Protein AF-A0AAV5FJI6-F1 (afdb_monomer_lite)

Secondary structure (DSSP, 8-state):
-PPPPPGGGSHHHHHHHHHHHHHHHHHHHHHHHHHTS-TTT-HHHHHHHHHHHSS-HHHHHHHHHHHIIIIIHHHHHH-S--HHHHHHHHHHHHHHHHHHHHHHHHHHHHHHT-S-----

Structure (mmCIF, N/CA/C/O backbone):
data_AF-A0AAV5FJI6-F1
#
_entry.id   AF-A0AAV5FJI6-F1
#
loop_
_atom_site.group_PDB
_atom_site.id
_atom_site.type_symbol
_atom_site.label_atom_id
_atom_site.label_alt_id
_atom_site.label_comp_id
_atom_site.label_asym_id
_atom_site.label_entity_id
_atom_site.label_seq_id
_atom_site.pdbx_PDB_ins_code
_atom_site.Cartn_x
_atom_site.Cartn_y
_atom_site.Cartn_z
_atom_site.occupancy
_atom_site.B_iso_or_equiv
_atom_site.auth_seq_id
_atom_site.auth_comp_id
_atom_site.auth_asym_id
_atom_site.auth_atom_id
_atom_site.pdbx_PDB_model_num
ATOM 1 N N . MET A 1 1 ? 12.126 -7.012 -34.414 1.00 39.53 1 MET A N 1
ATOM 2 C CA . MET A 1 1 ? 11.124 -6.657 -33.385 1.00 39.53 1 MET A CA 1
ATOM 3 C C . MET A 1 1 ? 11.182 -7.715 -32.297 1.00 39.53 1 MET A C 1
ATOM 5 O O . MET A 1 1 ? 10.991 -8.883 -32.611 1.00 39.53 1 MET A O 1
ATOM 9 N N . GLY A 1 2 ? 11.562 -7.342 -31.072 1.00 57.75 2 GLY A N 1
ATOM 10 C CA . GLY A 1 2 ? 11.659 -8.273 -29.943 1.00 57.75 2 GLY A CA 1
ATOM 11 C C . GLY A 1 2 ? 10.273 -8.693 -29.458 1.00 57.75 2 GLY A C 1
ATOM 12 O O . GLY A 1 2 ? 9.351 -7.879 -29.444 1.00 57.75 2 GLY A O 1
ATOM 13 N N . LYS A 1 3 ? 10.119 -9.971 -29.099 1.00 46.09 3 LYS A N 1
ATOM 14 C CA . LYS A 1 3 ? 8.890 -10.519 -28.515 1.00 46.09 3 LYS A CA 1
ATOM 15 C C . LYS A 1 3 ? 8.510 -9.684 -27.279 1.00 46.09 3 LYS A C 1
ATOM 17 O O . LYS A 1 3 ? 9.387 -9.471 -26.441 1.00 46.09 3 LYS A O 1
ATOM 22 N N . PRO A 1 4 ? 7.257 -9.209 -27.146 1.00 57.47 4 PRO A N 1
ATOM 23 C CA . PRO A 1 4 ? 6.846 -8.485 -25.952 1.00 57.47 4 PRO A CA 1
ATOM 24 C C . PRO A 1 4 ? 7.043 -9.378 -24.716 1.00 57.47 4 PRO A C 1
ATOM 26 O O . PRO A 1 4 ? 6.841 -10.597 -24.812 1.00 57.47 4 PRO A O 1
ATOM 29 N N . PRO A 1 5 ? 7.470 -8.810 -23.575 1.00 58.38 5 PRO A N 1
ATOM 30 C CA . PRO A 1 5 ? 7.669 -9.574 -22.353 1.00 58.38 5 PRO A CA 1
ATOM 31 C C . PRO A 1 5 ? 6.381 -10.325 -21.993 1.00 58.38 5 PRO A C 1
ATOM 33 O O . PRO A 1 5 ? 5.281 -9.779 -22.071 1.00 58.38 5 PRO A O 1
ATOM 36 N N . SER A 1 6 ? 6.521 -11.612 -21.666 1.00 60.97 6 SER A N 1
ATOM 37 C CA . SER A 1 6 ? 5.387 -12.487 -21.340 1.00 60.97 6 SER A CA 1
ATOM 38 C C . SER A 1 6 ? 4.584 -11.959 -20.142 1.00 60.97 6 SER A C 1
ATOM 40 O O . SER A 1 6 ? 5.125 -11.242 -19.305 1.00 60.97 6 SER A O 1
ATOM 42 N N . HIS A 1 7 ? 3.309 -12.339 -20.026 1.00 59.25 7 HIS A N 1
ATOM 43 C CA . HIS A 1 7 ? 2.423 -11.917 -18.930 1.00 59.25 7 HIS A CA 1
ATOM 44 C C . HIS A 1 7 ? 3.002 -12.220 -17.526 1.00 59.25 7 HIS A C 1
ATOM 46 O O . HIS A 1 7 ? 2.759 -11.476 -16.579 1.00 59.25 7 HIS A O 1
ATOM 52 N N . GLU A 1 8 ? 3.833 -13.259 -17.396 1.00 59.91 8 GLU A N 1
ATOM 53 C CA . GLU A 1 8 ? 4.566 -13.590 -16.162 1.00 59.91 8 GLU A CA 1
ATOM 54 C C . GLU A 1 8 ? 5.696 -12.598 -15.837 1.00 59.91 8 GLU A C 1
ATOM 56 O O . GLU A 1 8 ? 6.006 -12.365 -14.670 1.00 59.91 8 GLU A O 1
ATOM 61 N N . ALA A 1 9 ? 6.293 -11.961 -16.848 1.00 66.12 9 ALA A N 1
ATOM 62 C CA . ALA A 1 9 ? 7.398 -11.019 -16.669 1.00 66.12 9 ALA A CA 1
ATOM 63 C C . ALA A 1 9 ? 6.955 -9.671 -16.076 1.00 66.12 9 ALA A C 1
ATOM 65 O O . ALA A 1 9 ? 7.794 -8.945 -15.557 1.00 66.12 9 ALA A O 1
ATOM 66 N N . VAL A 1 10 ? 5.658 -9.347 -16.122 1.00 76.88 10 VAL A N 1
ATOM 67 C CA . VAL A 1 10 ? 5.080 -8.096 -15.589 1.00 76.88 10 VAL A CA 1
ATOM 68 C C . VAL A 1 10 ? 4.053 -8.327 -14.475 1.00 76.88 10 VAL A C 1
ATOM 70 O O . VAL A 1 10 ? 3.466 -7.370 -13.976 1.00 76.88 10 VAL A O 1
ATOM 73 N N . GLY A 1 11 ? 3.843 -9.576 -14.041 1.00 87.50 11 GLY A N 1
ATOM 74 C CA . GLY A 1 11 ? 2.881 -9.907 -12.980 1.00 87.50 11 GLY A CA 1
ATOM 75 C C . GLY A 1 11 ? 3.146 -9.159 -11.668 1.00 87.50 11 GLY A C 1
ATOM 76 O O . GLY A 1 11 ? 2.210 -8.680 -11.033 1.00 87.50 11 GLY A O 1
ATOM 77 N N . PHE A 1 12 ? 4.422 -8.942 -11.338 1.00 89.31 12 PHE A N 1
ATOM 78 C CA . PHE A 1 12 ? 4.846 -8.214 -10.139 1.00 89.31 12 PHE A CA 1
ATOM 79 C C . PHE A 1 12 ? 4.336 -6.759 -10.095 1.00 89.31 12 PHE A C 1
ATOM 81 O O . PHE A 1 12 ? 3.994 -6.264 -9.025 1.00 89.31 12 PHE A O 1
ATOM 88 N N . LEU A 1 13 ? 4.219 -6.084 -11.248 1.00 91.88 13 LEU A N 1
ATOM 89 C CA . LEU A 1 13 ? 3.644 -4.735 -11.334 1.00 91.88 13 LEU A CA 1
ATOM 90 C C . LEU A 1 13 ? 2.158 -4.753 -10.986 1.00 91.88 13 LEU A C 1
ATOM 92 O O . LEU A 1 13 ? 1.685 -3.917 -10.220 1.00 91.88 13 LEU A O 1
ATOM 96 N N . LYS A 1 14 ? 1.416 -5.718 -11.541 1.00 92.81 14 LYS A N 1
ATOM 97 C CA . LYS A 1 14 ? -0.012 -5.871 -11.250 1.00 92.81 14 LYS A CA 1
ATOM 98 C C . LYS A 1 14 ? -0.233 -6.110 -9.757 1.00 92.81 14 LYS A C 1
ATOM 100 O O . LYS A 1 14 ? -1.093 -5.459 -9.173 1.00 92.81 14 LYS A O 1
ATOM 105 N N . GLU A 1 15 ? 0.552 -6.996 -9.150 1.00 94.06 15 GLU A N 1
ATOM 106 C CA . GLU A 1 15 ? 0.478 -7.271 -7.713 1.00 94.06 15 GLU A CA 1
ATOM 107 C C . GLU A 1 15 ? 0.783 -6.031 -6.867 1.00 94.06 15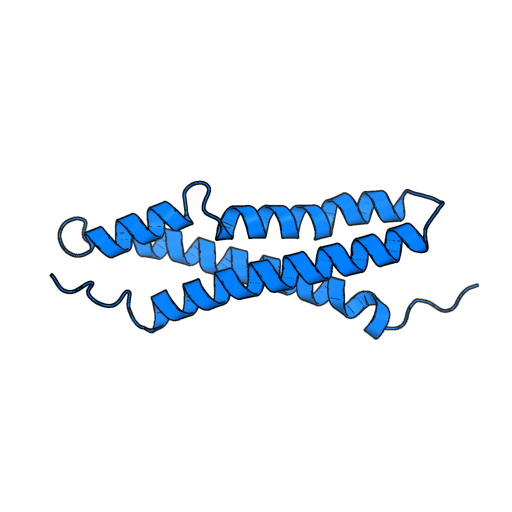 GLU A C 1
ATOM 109 O O . GLU A 1 15 ? 0.051 -5.755 -5.918 1.00 94.06 15 GLU A O 1
ATOM 114 N N . ALA A 1 16 ? 1.804 -5.253 -7.235 1.00 95.69 16 ALA A N 1
ATOM 115 C CA . ALA A 1 16 ? 2.143 -4.010 -6.549 1.00 95.69 16 ALA A CA 1
ATOM 116 C C . ALA A 1 16 ? 0.982 -3.003 -6.585 1.00 95.69 16 ALA A C 1
ATOM 118 O O . ALA A 1 16 ? 0.559 -2.511 -5.540 1.00 95.69 16 ALA A O 1
ATOM 119 N N . TYR A 1 17 ? 0.403 -2.738 -7.762 1.00 96.06 17 TYR A N 1
ATOM 120 C CA . TYR A 1 17 ? -0.733 -1.816 -7.876 1.00 96.06 17 TYR A CA 1
ATOM 121 C C . TYR A 1 17 ? -1.989 -2.334 -7.165 1.00 96.06 17 TYR A C 1
ATOM 123 O O . TYR A 1 17 ? -2.702 -1.548 -6.541 1.00 96.06 17 TYR A O 1
ATOM 131 N N . GLN A 1 18 ? -2.260 -3.643 -7.209 1.00 96.19 18 GLN A N 1
ATOM 132 C CA . GLN A 1 18 ? -3.345 -4.240 -6.425 1.00 96.19 18 GLN A CA 1
ATOM 133 C C . GLN A 1 18 ? -3.127 -4.016 -4.925 1.00 96.19 18 GLN A C 1
ATOM 135 O O . GLN A 1 1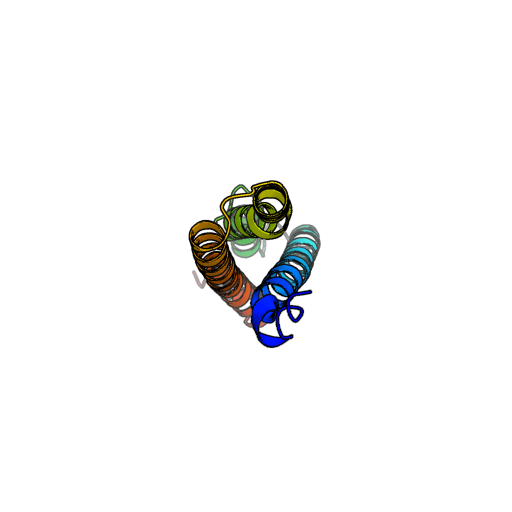8 ? -4.046 -3.578 -4.236 1.00 96.19 18 GLN A O 1
ATOM 140 N N . GLN A 1 19 ? -1.904 -4.233 -4.435 1.00 96.69 19 GLN A N 1
ATOM 141 C CA . GLN A 1 19 ? -1.560 -3.994 -3.037 1.00 96.69 19 GLN A CA 1
ATOM 142 C C . GLN A 1 19 ? -1.731 -2.519 -2.650 1.00 96.69 19 GLN A C 1
ATOM 144 O O . GLN A 1 19 ? -2.286 -2.245 -1.589 1.00 96.69 19 GLN A O 1
ATOM 149 N N . VAL A 1 20 ? -1.331 -1.573 -3.510 1.00 96.06 20 VAL A N 1
ATOM 150 C CA . VAL A 1 20 ? -1.549 -0.131 -3.287 1.00 96.06 20 VAL A CA 1
ATOM 151 C C . VAL A 1 20 ? -3.041 0.190 -3.157 1.00 96.06 20 VAL A C 1
ATOM 153 O O . VAL A 1 20 ? -3.441 0.902 -2.236 1.00 96.06 20 VAL A O 1
ATOM 156 N N . VAL A 1 21 ? -3.881 -0.340 -4.052 1.00 95.81 21 VAL A N 1
ATOM 157 C CA . VAL A 1 21 ? -5.333 -0.088 -4.036 1.00 95.81 21 VAL A CA 1
ATOM 158 C C . VAL A 1 21 ? -5.986 -0.637 -2.769 1.00 95.81 21 VAL A C 1
ATOM 160 O O . VAL A 1 21 ? -6.762 0.081 -2.129 1.00 95.81 21 VAL A O 1
ATOM 163 N N . GLU A 1 22 ? -5.675 -1.876 -2.387 1.00 94.56 22 GLU A N 1
ATOM 164 C CA . GLU A 1 22 ? -6.253 -2.483 -1.185 1.00 94.56 22 GLU A CA 1
ATOM 165 C C . GLU A 1 22 ? -5.753 -1.792 0.089 1.00 94.56 22 GLU A C 1
ATOM 167 O O . GLU A 1 22 ? -6.561 -1.433 0.945 1.00 94.56 22 GLU A O 1
ATOM 172 N N . ALA A 1 23 ? -4.461 -1.471 0.178 1.00 92.94 23 ALA A N 1
ATOM 173 C CA . ALA A 1 23 ? -3.900 -0.712 1.295 1.00 92.94 23 ALA A CA 1
ATOM 174 C C . ALA A 1 23 ? -4.567 0.671 1.459 1.00 92.94 23 ALA A C 1
ATOM 176 O O . ALA A 1 23 ? -5.023 1.030 2.546 1.00 92.94 23 ALA A O 1
ATOM 177 N N . ARG A 1 24 ? -4.748 1.422 0.361 1.00 93.00 24 ARG A N 1
ATOM 178 C CA . ARG A 1 24 ? -5.495 2.698 0.357 1.00 93.00 24 ARG A CA 1
ATOM 179 C C . ARG A 1 24 ? -6.952 2.523 0.791 1.00 93.00 24 ARG A C 1
ATOM 181 O O . ARG A 1 24 ? -7.531 3.419 1.406 1.00 93.00 24 ARG A O 1
ATOM 188 N N . ARG A 1 25 ? -7.604 1.415 0.424 1.00 92.44 25 ARG A N 1
ATOM 189 C CA . ARG A 1 25 ? -8.975 1.113 0.866 1.00 92.44 25 ARG A CA 1
ATOM 190 C C . ARG A 1 25 ? -9.014 0.880 2.371 1.00 92.44 25 ARG A C 1
ATOM 192 O O . ARG A 1 25 ? -9.876 1.460 3.021 1.00 92.44 25 ARG A O 1
ATOM 199 N N . VAL A 1 26 ? -8.085 0.097 2.905 1.00 89.19 26 VAL A N 1
ATOM 200 C CA . VAL A 1 26 ? -8.004 -0.176 4.339 1.00 89.19 26 VAL A CA 1
ATOM 201 C C . VAL A 1 26 ? -7.761 1.114 5.128 1.00 89.19 26 VAL A C 1
ATOM 203 O O . VAL A 1 26 ? -8.551 1.405 6.021 1.00 89.19 26 VAL A O 1
ATOM 206 N N . LEU A 1 27 ? -6.785 1.949 4.741 1.00 86.50 27 LEU A N 1
ATOM 207 C CA . LEU A 1 27 ? -6.549 3.245 5.402 1.00 86.50 27 LEU A CA 1
ATOM 208 C C . LEU A 1 27 ? -7.793 4.144 5.394 1.00 86.50 27 LEU A C 1
ATOM 210 O O . LEU A 1 27 ? -8.143 4.731 6.409 1.00 86.50 27 LEU A O 1
ATOM 214 N N . ARG A 1 28 ? -8.534 4.224 4.281 1.00 87.19 28 ARG A N 1
ATOM 215 C CA . ARG A 1 28 ? -9.787 5.005 4.250 1.00 87.19 28 ARG A CA 1
ATOM 216 C C . ARG A 1 28 ? -10.804 4.526 5.286 1.00 87.19 28 ARG A C 1
ATOM 218 O O . ARG A 1 28 ? -11.481 5.351 5.896 1.00 87.19 28 ARG A O 1
ATOM 225 N N . TRP A 1 29 ? -10.909 3.215 5.487 1.00 84.69 29 TRP A N 1
ATOM 226 C CA . TRP A 1 29 ? -11.801 2.657 6.498 1.00 84.69 29 TRP A CA 1
ATOM 227 C C . TRP A 1 29 ? -11.282 2.856 7.920 1.00 84.69 29 TRP A C 1
ATOM 229 O O . TRP A 1 29 ? -12.112 3.031 8.807 1.00 84.69 29 TRP A O 1
ATOM 239 N N . THR A 1 30 ? -9.965 2.919 8.153 1.00 80.44 30 THR A N 1
ATOM 240 C CA . THR A 1 30 ? -9.438 3.245 9.489 1.00 80.44 30 THR A CA 1
ATOM 241 C C . THR A 1 30 ? -9.814 4.668 9.901 1.00 80.44 30 THR A C 1
ATOM 243 O O . THR A 1 30 ? -10.267 4.864 11.025 1.00 80.44 30 THR A O 1
ATOM 246 N N . TYR A 1 31 ? -9.743 5.650 8.994 1.00 78.38 31 TYR A N 1
ATOM 247 C CA . TYR A 1 31 ? -10.224 7.013 9.272 1.00 78.38 31 TYR A CA 1
ATOM 248 C C . TYR A 1 31 ? -11.713 7.045 9.625 1.00 78.38 31 TYR A C 1
ATOM 250 O O . TYR A 1 31 ? -12.104 7.665 10.615 1.00 78.38 31 TYR A O 1
ATOM 258 N N . ALA A 1 32 ? -12.544 6.354 8.839 1.00 83.94 32 ALA A N 1
ATOM 259 C CA . ALA A 1 32 ? -13.973 6.260 9.120 1.00 83.94 32 ALA A CA 1
ATOM 260 C C . ALA A 1 32 ? -14.243 5.566 10.463 1.00 83.94 32 ALA A C 1
ATOM 262 O O . ALA A 1 32 ? -15.098 6.014 11.217 1.00 83.94 32 ALA A O 1
ATOM 263 N N . TYR A 1 33 ? -13.499 4.506 10.780 1.00 79.56 33 TYR A N 1
ATOM 264 C CA . TYR A 1 33 ? -13.626 3.774 12.035 1.00 79.56 33 TYR A CA 1
ATOM 265 C C . TYR A 1 33 ? -13.303 4.657 13.245 1.00 79.56 33 TYR A C 1
ATOM 267 O O . TYR A 1 33 ? -14.123 4.752 14.153 1.00 79.56 33 TYR A O 1
ATOM 275 N N . VAL A 1 34 ? -12.170 5.372 13.224 1.00 78.69 34 VAL A N 1
ATOM 276 C CA . VAL A 1 34 ? -11.763 6.281 14.314 1.00 78.69 34 VAL A CA 1
ATOM 277 C C . VAL A 1 34 ? -12.793 7.361 14.586 1.00 78.69 34 VAL A C 1
ATOM 279 O O . VAL A 1 34 ? -13.043 7.683 15.745 1.00 78.69 34 VAL A O 1
ATOM 282 N N . TYR A 1 35 ? -13.403 7.911 13.534 1.00 81.31 35 TYR A N 1
ATOM 283 C CA . TYR A 1 35 ? -14.399 8.970 13.669 1.00 81.31 35 TYR A CA 1
ATOM 284 C C . TYR A 1 35 ? -15.584 8.565 14.562 1.00 81.31 35 TYR A C 1
ATOM 286 O O . TYR A 1 35 ? -16.141 9.413 15.257 1.00 81.31 35 TYR A O 1
ATOM 294 N N . TYR A 1 36 ? -15.952 7.280 14.567 1.00 82.31 36 TYR A N 1
ATOM 295 C CA . TYR A 1 36 ? -17.087 6.760 15.334 1.00 82.31 36 TYR A CA 1
ATOM 296 C C . TYR A 1 36 ? -16.706 6.124 16.681 1.00 82.31 36 TYR A C 1
ATOM 298 O O . TYR A 1 36 ? -17.594 5.622 17.370 1.00 82.31 36 TYR A O 1
ATOM 306 N N . LEU A 1 37 ? -15.429 6.134 17.076 1.00 81.44 37 LEU A N 1
ATOM 307 C CA . LEU A 1 37 ? -14.999 5.603 18.374 1.00 81.44 37 LEU A CA 1
ATOM 308 C C . LEU A 1 37 ? -15.396 6.527 19.534 1.00 81.44 37 LEU A C 1
ATOM 310 O O . LEU A 1 37 ? -15.264 7.751 19.451 1.00 81.44 37 LEU A O 1
ATOM 314 N N . ASP A 1 38 ? -15.823 5.934 20.652 1.00 80.94 38 ASP A N 1
ATOM 315 C CA . ASP A 1 38 ? -16.085 6.675 21.885 1.00 80.94 38 ASP A CA 1
ATOM 316 C C . ASP A 1 38 ? -14.756 6.960 22.597 1.00 80.94 38 ASP A C 1
ATOM 318 O O . ASP A 1 38 ? -14.026 6.048 22.987 1.00 80.94 38 ASP A O 1
ATOM 322 N N . ALA A 1 39 ? -14.433 8.241 22.789 1.00 74.56 39 ALA A N 1
ATOM 323 C CA . ALA A 1 39 ? -13.153 8.656 23.364 1.00 74.56 39 ALA A CA 1
ATOM 324 C C . ALA A 1 39 ? -12.893 8.107 24.782 1.00 74.56 39 ALA A C 1
ATOM 326 O O . ALA A 1 39 ? -11.736 7.998 25.177 1.00 74.56 39 ALA A O 1
ATOM 327 N N . GLY A 1 40 ? -13.940 7.772 25.545 1.00 73.31 40 GLY A N 1
ATOM 328 C CA . GLY A 1 40 ? -13.821 7.233 26.899 1.00 73.31 40 GLY A CA 1
ATOM 329 C C . GLY A 1 40 ? -13.759 5.706 26.961 1.00 73.31 40 GLY A C 1
ATOM 330 O O . GLY A 1 40 ? -13.135 5.170 27.873 1.00 73.31 40 GLY A O 1
ATOM 331 N N . LYS A 1 41 ? -14.391 4.996 26.018 1.00 77.00 41 LYS A N 1
ATOM 332 C CA . LYS A 1 41 ? -14.452 3.518 26.020 1.00 77.00 41 LYS A CA 1
ATOM 333 C C . LYS A 1 41 ? -13.432 2.859 25.098 1.00 77.00 41 LYS A C 1
ATOM 335 O O . LYS A 1 41 ? -13.053 1.718 25.332 1.00 77.00 41 LYS A O 1
ATOM 340 N N . ASP A 1 42 ? -12.978 3.574 24.074 1.00 78.00 42 ASP A N 1
ATOM 341 C CA . ASP A 1 42 ? -12.166 3.024 22.989 1.00 78.00 42 ASP A CA 1
ATOM 342 C C . ASP A 1 42 ? -10.778 3.688 22.890 1.00 78.00 42 ASP A C 1
ATOM 344 O O . ASP A 1 42 ? -10.179 3.725 21.814 1.00 78.00 42 ASP A O 1
ATOM 348 N N . ALA A 1 43 ? -10.239 4.202 24.003 1.00 75.75 43 ALA A N 1
ATOM 349 C CA . ALA A 1 43 ? -8.956 4.916 24.037 1.00 75.75 43 ALA A CA 1
ATOM 350 C C . ALA A 1 43 ? -7.804 4.123 23.382 1.00 75.75 43 ALA A C 1
ATOM 352 O O . ALA A 1 43 ? -7.111 4.658 22.522 1.00 75.75 43 ALA A O 1
ATOM 353 N N . ALA A 1 44 ? -7.674 2.826 23.687 1.00 71.88 44 ALA A N 1
ATOM 354 C CA . ALA A 1 44 ? -6.654 1.958 23.086 1.00 71.88 44 ALA A CA 1
ATOM 355 C C . ALA A 1 44 ? -6.835 1.780 21.565 1.00 71.88 44 ALA A C 1
ATOM 357 O O . ALA A 1 44 ? -5.865 1.725 20.812 1.00 71.88 44 ALA A O 1
ATOM 358 N N . LYS A 1 45 ? -8.086 1.732 21.085 1.00 74.81 45 LYS A N 1
ATOM 359 C CA . LYS A 1 45 ? -8.390 1.632 19.648 1.00 74.81 45 LYS A CA 1
ATOM 360 C C . LYS A 1 45 ? -8.047 2.923 18.921 1.00 74.81 45 LYS A C 1
ATOM 362 O O . LYS A 1 45 ? -7.604 2.885 17.776 1.00 74.81 45 LYS A O 1
ATOM 367 N N . ARG A 1 46 ? -8.263 4.056 19.587 1.00 74.75 46 ARG A N 1
ATOM 368 C CA . ARG A 1 46 ? -7.956 5.378 19.060 1.00 74.75 46 ARG A CA 1
ATOM 369 C C . ARG A 1 46 ? -6.451 5.614 18.982 1.00 74.75 46 ARG A C 1
ATOM 371 O O . ARG A 1 46 ? -5.987 5.964 17.908 1.00 74.75 46 ARG A O 1
ATOM 378 N N . GLU A 1 47 ? -5.707 5.336 20.051 1.00 74.50 47 GLU A N 1
ATOM 379 C CA . GLU A 1 47 ? -4.240 5.439 20.073 1.00 74.50 47 GLU A CA 1
ATOM 380 C C . GLU A 1 47 ? -3.604 4.539 19.006 1.00 74.50 47 GLU A C 1
ATOM 382 O O . GLU A 1 47 ? -2.747 4.979 18.243 1.00 74.50 47 GLU A O 1
ATOM 387 N N . PHE A 1 48 ? -4.097 3.304 18.868 1.00 74.06 48 PHE A N 1
ATOM 388 C CA . PHE A 1 48 ? -3.660 2.401 17.808 1.00 74.06 48 PHE A CA 1
ATOM 389 C C . PHE A 1 48 ? -3.927 2.974 16.411 1.00 74.06 48 PHE A C 1
ATOM 391 O O . PHE A 1 48 ? -3.053 2.962 15.548 1.00 74.06 48 PHE A O 1
ATOM 398 N N . CYS A 1 49 ? -5.125 3.501 16.161 1.00 72.81 49 CYS A N 1
ATOM 399 C CA . CYS A 1 49 ? -5.416 4.065 14.851 1.00 72.81 49 CYS A CA 1
ATOM 400 C C . CYS A 1 49 ? -4.653 5.369 14.585 1.00 72.81 49 CYS A C 1
ATOM 402 O O . CYS A 1 49 ? -4.292 5.611 13.441 1.00 72.81 49 CYS A O 1
ATOM 404 N N . GLU A 1 50 ? -4.385 6.186 15.602 1.00 72.75 50 GLU A N 1
ATOM 405 C CA . GLU A 1 50 ? -3.534 7.375 15.494 1.00 72.75 50 GLU A CA 1
ATOM 406 C C . GLU A 1 50 ? -2.079 6.980 15.188 1.00 72.75 50 GLU A C 1
ATOM 408 O O . GLU A 1 50 ? -1.472 7.586 14.311 1.00 72.75 50 GLU A O 1
ATOM 413 N N . PHE A 1 51 ? -1.557 5.903 15.788 1.00 69.81 51 PHE A N 1
ATOM 414 C CA . PHE A 1 51 ? -0.260 5.313 15.424 1.00 69.81 51 PHE A CA 1
ATOM 415 C C . PHE A 1 51 ? -0.217 4.830 13.964 1.00 69.81 51 PHE A C 1
ATOM 417 O O . PHE A 1 51 ? 0.800 4.954 13.289 1.00 69.81 51 PHE A O 1
ATOM 424 N N . ILE A 1 52 ? -1.328 4.299 13.449 1.00 67.06 52 ILE A N 1
ATOM 425 C CA . ILE A 1 52 ? -1.442 3.911 12.037 1.00 67.06 52 ILE A CA 1
ATOM 426 C C . ILE A 1 52 ? -1.572 5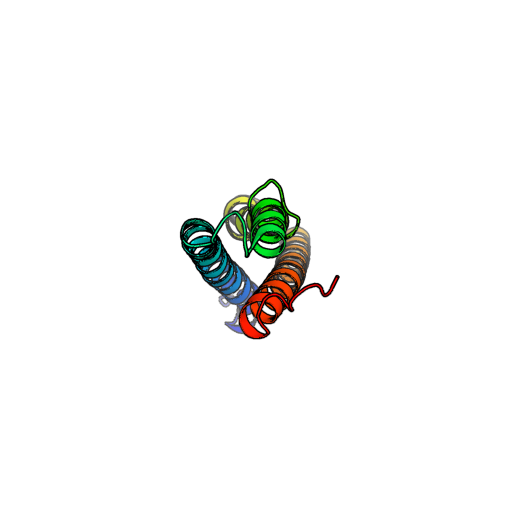.128 11.104 1.00 67.06 52 ILE A C 1
ATOM 428 O O . ILE A 1 52 ? -1.049 5.079 9.994 1.00 67.06 52 ILE A O 1
ATOM 432 N N . GLN A 1 53 ? -2.293 6.178 11.513 1.00 65.19 53 GLN A N 1
ATOM 433 C CA . GLN A 1 53 ? -2.586 7.371 10.701 1.00 65.19 53 GLN A CA 1
ATOM 434 C C . GLN A 1 53 ? -1.491 8.446 10.747 1.00 65.19 53 GLN A C 1
ATOM 436 O O . GLN A 1 53 ? -1.477 9.328 9.892 1.00 65.19 53 GLN A O 1
ATOM 441 N N . GLY A 1 54 ? -0.642 8.453 11.773 1.00 62.78 54 GLY A N 1
ATOM 442 C CA . GLY A 1 54 ? 0.442 9.416 11.933 1.00 62.78 54 GLY A CA 1
ATOM 443 C C . GLY A 1 54 ? 1.778 8.764 11.627 1.00 62.78 54 GLY A C 1
ATOM 444 O O . GLY A 1 54 ? 2.205 7.938 12.415 1.00 62.78 54 GLY A O 1
ATOM 445 N N . GLU A 1 55 ? 2.415 9.112 10.501 1.00 57.94 55 GLU A N 1
ATOM 446 C CA . GLU A 1 55 ? 3.741 8.616 10.055 1.00 57.94 55 GLU A CA 1
ATOM 447 C C . GLU A 1 55 ? 4.022 7.126 10.369 1.00 57.94 55 GLU A C 1
ATOM 449 O O . GLU A 1 55 ? 5.161 6.717 10.597 1.00 57.94 55 GLU A O 1
ATOM 454 N N . GLY A 1 56 ? 2.974 6.300 10.396 1.00 67.75 56 GLY A N 1
ATOM 455 C CA . GLY A 1 56 ? 3.058 4.924 10.853 1.00 67.75 56 GLY A CA 1
ATOM 456 C C . GLY A 1 56 ? 3.779 4.063 9.827 1.00 67.75 56 GLY A C 1
ATOM 457 O O . GLY A 1 56 ? 3.742 4.329 8.622 1.00 67.75 56 GLY A O 1
ATOM 458 N N . GLU A 1 57 ? 4.397 2.974 10.285 1.00 76.31 57 GLU A N 1
ATOM 459 C CA . GLU A 1 57 ? 5.177 2.076 9.421 1.00 76.31 57 GLU A CA 1
ATOM 460 C C . GLU A 1 57 ? 4.366 1.553 8.216 1.00 76.31 57 GLU A C 1
ATOM 462 O O . GLU A 1 57 ? 4.912 1.373 7.126 1.00 76.31 57 GLU A O 1
ATOM 467 N N . ALA A 1 58 ? 3.048 1.375 8.376 1.00 82.56 58 ALA A N 1
ATOM 468 C CA . ALA A 1 58 ? 2.151 0.938 7.308 1.00 82.56 58 ALA A CA 1
ATOM 469 C C . ALA A 1 58 ? 1.939 2.008 6.220 1.00 82.56 58 ALA A C 1
ATOM 471 O O . ALA A 1 58 ? 2.001 1.689 5.030 1.00 82.56 58 ALA A O 1
ATOM 472 N N . GLU A 1 59 ? 1.707 3.267 6.602 1.00 85.62 59 GLU A N 1
ATOM 473 C CA . GLU A 1 59 ? 1.524 4.366 5.648 1.00 85.62 59 GLU A CA 1
ATOM 474 C C . GLU A 1 59 ? 2.843 4.698 4.945 1.00 85.62 59 GLU A C 1
ATOM 476 O O . GLU A 1 59 ? 2.878 4.781 3.718 1.00 85.62 59 GLU A O 1
ATOM 481 N N . ALA A 1 60 ? 3.953 4.749 5.687 1.00 88.69 60 ALA A N 1
ATOM 482 C CA . ALA A 1 60 ? 5.284 4.929 5.112 1.00 88.69 60 ALA A CA 1
ATOM 483 C C . ALA A 1 60 ? 5.641 3.803 4.123 1.00 88.69 60 ALA A C 1
ATOM 485 O O . ALA A 1 60 ? 6.139 4.066 3.025 1.00 88.69 60 ALA A O 1
ATOM 486 N N . SER A 1 61 ? 5.336 2.545 4.470 1.00 90.62 61 SER A N 1
ATOM 487 C CA . SER A 1 61 ? 5.519 1.402 3.569 1.00 90.62 61 SER A CA 1
ATOM 488 C C . SER A 1 61 ? 4.662 1.525 2.304 1.00 90.62 61 SER A C 1
ATOM 490 O O . SER A 1 61 ? 5.154 1.256 1.206 1.00 90.62 61 SER A O 1
ATOM 492 N N . LEU A 1 62 ? 3.405 1.964 2.434 1.00 93.50 62 LEU A N 1
ATOM 493 C CA . LEU A 1 62 ? 2.511 2.187 1.298 1.00 93.50 62 LEU A CA 1
ATOM 494 C C . LEU A 1 62 ? 3.012 3.310 0.382 1.00 93.50 62 LEU A C 1
ATOM 496 O O . LEU A 1 62 ? 3.003 3.137 -0.837 1.00 93.50 62 LEU A O 1
ATOM 500 N N . GLU A 1 63 ? 3.455 4.439 0.935 1.00 93.69 63 GLU A N 1
ATOM 501 C CA . GLU A 1 63 ? 3.993 5.539 0.129 1.00 93.69 63 GLU A CA 1
ATOM 502 C C . GLU A 1 63 ? 5.282 5.129 -0.589 1.00 93.69 63 GLU A C 1
ATOM 504 O O . GLU A 1 63 ? 5.439 5.426 -1.775 1.00 93.69 63 GLU A O 1
ATOM 509 N N . ALA A 1 64 ? 6.162 4.365 0.065 1.00 94.44 64 ALA A N 1
ATOM 510 C CA . ALA A 1 64 ? 7.351 3.809 -0.577 1.00 94.44 64 ALA A CA 1
ATOM 511 C C . ALA A 1 64 ? 6.994 2.853 -1.730 1.00 94.44 64 ALA A C 1
ATOM 513 O O . ALA A 1 64 ? 7.568 2.951 -2.820 1.00 94.44 64 ALA A O 1
ATOM 514 N N . LEU A 1 65 ? 6.021 1.955 -1.524 1.00 96.19 65 LEU A N 1
ATOM 515 C CA . LEU A 1 65 ? 5.527 1.051 -2.566 1.00 96.19 65 LEU A CA 1
ATOM 516 C C . LEU A 1 65 ? 4.926 1.827 -3.743 1.00 96.19 65 LEU A C 1
ATOM 518 O O . LEU A 1 65 ? 5.260 1.550 -4.895 1.00 96.19 65 LEU A O 1
ATOM 522 N N . HIS A 1 66 ? 4.062 2.803 -3.468 1.00 95.62 66 HIS A N 1
ATOM 523 C CA . HIS A 1 66 ? 3.407 3.605 -4.497 1.00 95.62 66 HIS A CA 1
ATOM 524 C C . HIS A 1 66 ? 4.424 4.439 -5.288 1.00 95.62 66 HIS A C 1
ATOM 526 O O . HIS A 1 66 ? 4.378 4.462 -6.520 1.00 95.62 66 HIS A O 1
ATOM 532 N N . HIS A 1 67 ? 5.390 5.056 -4.603 1.00 94.56 67 HIS A N 1
ATOM 533 C CA . HIS A 1 67 ? 6.474 5.792 -5.244 1.00 94.56 67 HIS A CA 1
ATOM 534 C C . HIS A 1 67 ? 7.291 4.895 -6.180 1.00 94.56 67 HIS A C 1
ATOM 536 O O . HIS A 1 67 ? 7.494 5.250 -7.340 1.00 94.56 67 HIS A O 1
ATOM 542 N N . CYS A 1 68 ? 7.706 3.713 -5.717 1.00 93.94 68 CYS A N 1
ATOM 543 C CA . CYS A 1 68 ? 8.461 2.771 -6.540 1.00 93.94 68 CYS A CA 1
ATOM 544 C C . CYS A 1 68 ? 7.628 2.268 -7.736 1.00 93.94 68 CYS A C 1
ATOM 546 O O . CYS A 1 68 ? 8.106 2.257 -8.871 1.00 93.94 68 CYS A O 1
ATOM 548 N N . ALA A 1 69 ? 6.356 1.918 -7.520 1.00 92.75 69 ALA A N 1
ATOM 549 C CA . ALA A 1 69 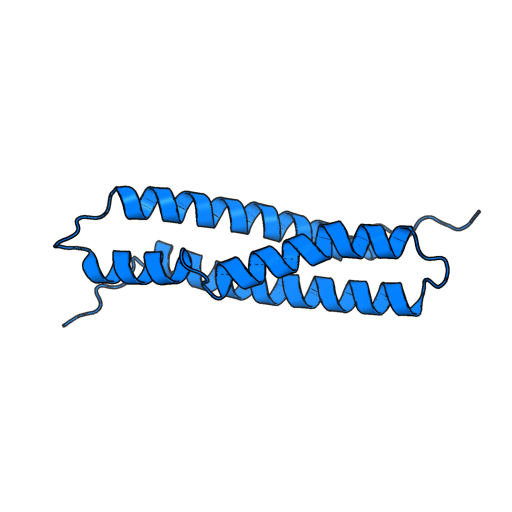? 5.465 1.442 -8.580 1.00 92.75 69 ALA A CA 1
ATOM 550 C C . ALA A 1 69 ? 5.270 2.480 -9.700 1.00 92.75 69 ALA A C 1
ATOM 552 O O . ALA A 1 69 ? 5.211 2.113 -10.874 1.00 92.75 69 ALA A O 1
ATOM 553 N N . GLU A 1 70 ? 5.200 3.766 -9.346 1.00 91.50 70 GLU A N 1
ATOM 554 C CA . GLU A 1 70 ? 4.841 4.831 -10.278 1.00 91.50 70 GLU A CA 1
ATOM 555 C C . GLU A 1 70 ? 6.045 5.627 -10.797 1.00 91.50 70 GLU A C 1
ATOM 557 O O . GLU A 1 70 ? 6.218 5.759 -12.007 1.00 91.50 70 GLU A O 1
ATOM 562 N N . ARG A 1 71 ? 6.869 6.188 -9.906 1.00 89.25 71 ARG A N 1
ATOM 563 C CA . ARG A 1 71 ? 7.953 7.120 -10.262 1.00 89.25 71 ARG A CA 1
ATOM 564 C C . ARG A 1 71 ? 9.181 6.389 -10.783 1.00 89.25 71 ARG A C 1
ATOM 566 O O . ARG A 1 71 ? 9.580 6.622 -11.918 1.00 89.25 71 ARG A O 1
ATOM 573 N N . GLU A 1 72 ? 9.698 5.428 -10.024 1.00 88.06 72 GLU A N 1
ATOM 574 C CA . GLU A 1 72 ? 10.902 4.683 -10.426 1.00 88.06 72 GLU A CA 1
ATOM 575 C C . GLU A 1 72 ? 10.672 3.866 -11.707 1.00 88.06 72 GLU A C 1
ATOM 577 O O . GLU A 1 72 ? 11.582 3.678 -12.514 1.00 88.06 72 GLU A O 1
ATOM 582 N N . ARG A 1 73 ? 9.428 3.435 -11.952 1.00 88.12 73 ARG A N 1
ATOM 583 C CA . ARG A 1 73 ? 9.028 2.811 -13.219 1.00 88.12 73 ARG A CA 1
ATOM 584 C C . ARG A 1 73 ? 9.167 3.761 -14.408 1.00 88.12 73 ARG A C 1
ATOM 586 O O . ARG A 1 73 ? 9.581 3.330 -15.484 1.00 88.12 73 ARG A O 1
ATOM 593 N N . ILE A 1 74 ? 8.761 5.023 -14.247 1.00 86.75 74 ILE A N 1
ATOM 594 C CA . ILE A 1 74 ? 8.868 6.043 -15.300 1.00 86.75 74 ILE A CA 1
ATOM 595 C C . ILE A 1 74 ? 10.340 6.300 -15.602 1.00 86.75 74 ILE A C 1
ATOM 597 O O . ILE A 1 74 ? 10.717 6.261 -16.772 1.00 86.75 74 ILE A O 1
ATOM 601 N N . ASP A 1 75 ? 11.162 6.456 -14.565 1.00 86.25 75 ASP A N 1
ATOM 602 C CA . ASP A 1 75 ? 12.603 6.656 -14.710 1.00 86.25 75 ASP A CA 1
ATOM 603 C C . ASP A 1 75 ? 13.245 5.469 -15.443 1.00 86.25 75 ASP A C 1
ATOM 605 O O . ASP A 1 75 ? 14.010 5.650 -16.390 1.00 86.25 75 ASP A O 1
ATOM 609 N N . LEU A 1 76 ? 12.875 4.235 -15.089 1.00 84.88 76 LEU A N 1
ATOM 610 C CA . LEU A 1 76 ? 13.348 3.030 -15.773 1.00 84.88 76 LEU A CA 1
ATOM 611 C C . LEU A 1 76 ? 12.978 3.015 -17.265 1.00 84.88 76 LEU A C 1
ATOM 613 O O . LEU A 1 76 ? 13.788 2.605 -18.090 1.00 84.88 76 LEU A O 1
ATOM 617 N N . CYS A 1 77 ? 11.775 3.476 -17.624 1.00 83.31 77 CYS A N 1
ATOM 618 C CA . CYS A 1 77 ? 11.326 3.537 -19.020 1.00 83.31 77 CYS A CA 1
ATOM 619 C C . CYS A 1 77 ? 12.039 4.626 -19.839 1.00 83.31 77 CYS A C 1
ATOM 621 O O . CYS A 1 77 ? 12.047 4.552 -21.066 1.00 83.31 77 CYS A O 1
ATOM 623 N N . GLN A 1 78 ? 12.587 5.649 -19.179 1.00 84.69 78 GLN A N 1
ATOM 624 C CA . GLN A 1 78 ? 13.284 6.767 -19.821 1.00 84.69 78 GLN A CA 1
ATOM 625 C C . GLN A 1 78 ? 14.791 6.514 -19.994 1.00 84.69 78 GLN A C 1
ATOM 627 O O . GLN A 1 78 ? 15.432 7.179 -20.808 1.00 84.69 78 GLN A O 1
ATOM 632 N N . ASN A 1 79 ? 15.357 5.547 -19.268 1.00 76.38 79 ASN A N 1
ATOM 633 C CA . ASN A 1 79 ? 16.773 5.194 -19.332 1.00 76.38 79 ASN A CA 1
ATOM 634 C C . ASN A 1 79 ? 17.068 4.141 -20.419 1.00 76.38 79 ASN A C 1
ATOM 636 O O . ASN A 1 79 ? 16.263 3.254 -20.688 1.00 76.38 79 ASN A O 1
ATOM 640 N N . THR A 1 80 ? 18.246 4.225 -21.049 1.00 64.31 80 THR A N 1
ATOM 641 C CA . THR A 1 80 ? 18.669 3.335 -22.154 1.00 64.31 80 THR A CA 1
ATOM 642 C C . THR A 1 80 ? 19.499 2.124 -21.707 1.00 64.31 80 THR A C 1
ATOM 644 O O . THR A 1 80 ? 19.569 1.142 -22.446 1.00 64.31 80 THR A O 1
ATOM 647 N N . ASP A 1 81 ? 20.048 2.133 -20.487 1.00 65.31 81 ASP A N 1
ATOM 648 C CA . ASP A 1 81 ? 20.849 1.038 -19.917 1.00 65.31 81 ASP A CA 1
ATOM 649 C C . ASP A 1 81 ? 20.005 0.210 -18.923 1.00 65.31 81 ASP A C 1
ATOM 651 O O . ASP A 1 81 ? 19.724 0.630 -17.797 1.00 65.31 81 ASP A O 1
ATOM 655 N N . THR A 1 82 ? 19.453 -0.916 -19.389 1.00 65.75 82 THR A N 1
ATOM 656 C CA . THR A 1 82 ? 18.111 -1.351 -18.939 1.00 65.75 82 THR A CA 1
ATOM 657 C C . THR A 1 82 ? 18.032 -2.703 -18.235 1.00 65.75 82 THR A C 1
ATOM 659 O O . THR A 1 82 ? 17.133 -2.889 -17.422 1.00 65.75 82 THR A O 1
ATOM 662 N N . ALA A 1 83 ? 18.933 -3.656 -18.485 1.00 69.38 83 ALA A N 1
ATOM 663 C CA . ALA A 1 83 ? 18.731 -5.029 -18.001 1.00 69.38 83 ALA A CA 1
ATOM 664 C C . ALA A 1 83 ? 18.996 -5.201 -16.490 1.00 69.38 83 ALA A C 1
ATOM 666 O O . ALA A 1 83 ? 18.152 -5.737 -15.774 1.00 69.38 83 ALA A O 1
ATOM 667 N N . VAL A 1 84 ? 20.141 -4.719 -15.989 1.00 69.62 84 VAL A N 1
ATOM 668 C CA . VAL A 1 84 ? 20.483 -4.785 -14.551 1.00 69.62 84 VAL A CA 1
ATOM 669 C C . VAL A 1 84 ? 19.558 -3.878 -13.737 1.00 69.62 84 VAL A C 1
ATOM 671 O O . VAL A 1 84 ? 19.059 -4.277 -12.685 1.00 69.62 84 VAL A O 1
ATOM 674 N N . THR A 1 85 ? 19.261 -2.694 -14.272 1.00 81.50 85 THR A N 1
ATOM 675 C CA . THR A 1 85 ? 18.347 -1.709 -13.686 1.00 81.50 85 THR A CA 1
ATOM 676 C C . THR A 1 85 ? 16.923 -2.259 -13.570 1.00 81.50 85 THR A C 1
ATOM 678 O O . THR A 1 85 ? 16.260 -2.049 -12.556 1.00 81.50 85 THR A O 1
ATOM 681 N N . PHE A 1 86 ? 16.460 -3.025 -14.567 1.00 84.94 86 PHE A N 1
ATOM 682 C CA . PHE A 1 86 ? 15.145 -3.667 -14.531 1.00 84.94 86 PHE A CA 1
ATOM 683 C C . PHE A 1 86 ? 15.053 -4.738 -13.445 1.00 84.94 86 PHE A C 1
ATOM 685 O O . PHE A 1 86 ? 14.062 -4.774 -12.717 1.00 84.94 86 PHE A O 1
ATOM 692 N N . GLU A 1 87 ? 16.066 -5.594 -13.296 1.00 86.50 87 GLU A N 1
ATOM 693 C CA . GLU A 1 87 ? 15.994 -6.665 -12.299 1.00 86.50 87 GLU A CA 1
ATOM 694 C C . GLU A 1 87 ? 16.108 -6.129 -10.865 1.00 86.50 87 GLU A C 1
ATOM 696 O O . GLU A 1 87 ? 15.398 -6.590 -9.970 1.00 86.50 87 GLU A O 1
ATOM 701 N N . GLN A 1 88 ? 16.912 -5.082 -10.652 1.00 88.94 88 GLN A N 1
ATOM 702 C CA . GLN A 1 88 ? 16.948 -4.351 -9.382 1.00 88.94 88 GLN A CA 1
ATOM 703 C C . GLN A 1 88 ? 15.596 -3.707 -9.061 1.00 88.94 88 GLN A C 1
ATOM 705 O O . GLN A 1 88 ? 15.098 -3.844 -7.942 1.00 88.94 88 GLN A O 1
ATOM 710 N N . TYR A 1 89 ? 14.977 -3.054 -10.048 1.00 90.81 89 TYR A N 1
ATOM 711 C CA . TYR A 1 89 ? 13.636 -2.490 -9.915 1.00 90.81 89 TYR A CA 1
ATOM 712 C C . TYR A 1 89 ? 12.604 -3.565 -9.558 1.00 90.81 89 TYR A C 1
ATOM 714 O O . TYR A 1 89 ? 11.840 -3.406 -8.606 1.00 90.81 89 TYR A O 1
ATOM 722 N N . ARG A 1 90 ? 12.611 -4.692 -10.279 1.00 91.44 90 ARG A N 1
ATOM 723 C CA . ARG A 1 90 ? 11.704 -5.817 -10.043 1.00 91.44 90 ARG A CA 1
ATOM 724 C C . ARG A 1 90 ? 11.847 -6.359 -8.623 1.00 91.44 90 ARG A C 1
ATOM 726 O O . ARG A 1 90 ? 10.839 -6.527 -7.936 1.00 91.44 90 ARG A O 1
ATOM 733 N N . ALA A 1 91 ? 13.077 -6.617 -8.180 1.00 92.25 91 ALA A N 1
ATOM 734 C CA . ALA A 1 91 ? 13.353 -7.119 -6.838 1.00 92.25 91 ALA A CA 1
ATOM 735 C C . ALA A 1 91 ? 12.908 -6.124 -5.757 1.00 92.25 91 ALA A 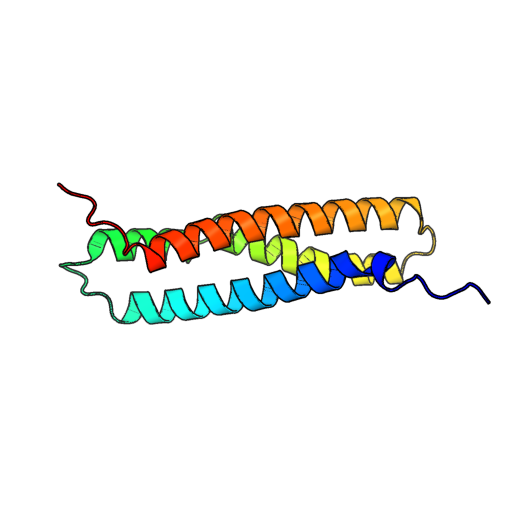C 1
ATOM 737 O O . ALA A 1 91 ? 12.249 -6.515 -4.790 1.00 92.25 91 ALA A O 1
ATOM 738 N N . LYS A 1 92 ? 13.199 -4.830 -5.947 1.00 94.31 92 LYS A N 1
ATOM 739 C CA . LYS A 1 92 ? 12.781 -3.764 -5.032 1.00 94.31 92 LYS A CA 1
ATOM 740 C C . LYS A 1 92 ? 11.260 -3.672 -4.932 1.00 94.31 92 LYS A C 1
ATOM 742 O O . LYS A 1 92 ? 10.727 -3.675 -3.823 1.00 94.31 92 LYS A O 1
ATOM 747 N N . LEU A 1 93 ? 10.556 -3.648 -6.066 1.00 95.25 93 LEU A N 1
ATOM 748 C CA . LEU A 1 93 ? 9.099 -3.533 -6.083 1.00 95.25 93 LEU A CA 1
ATOM 749 C C . LEU A 1 93 ? 8.428 -4.750 -5.437 1.00 95.25 93 LEU A C 1
ATOM 751 O O . LEU A 1 93 ? 7.490 -4.594 -4.654 1.00 95.25 93 LEU A O 1
ATOM 755 N N . ALA A 1 94 ? 8.923 -5.958 -5.718 1.00 94.75 94 ALA A N 1
ATOM 756 C CA . ALA A 1 94 ? 8.425 -7.180 -5.092 1.00 94.75 94 ALA A CA 1
ATOM 757 C C . ALA A 1 94 ? 8.655 -7.178 -3.570 1.00 94.75 94 ALA A C 1
ATOM 759 O O . ALA A 1 94 ? 7.746 -7.520 -2.812 1.00 94.75 94 ALA A O 1
ATOM 760 N N . GLY A 1 95 ? 9.835 -6.737 -3.117 1.00 95.25 95 GLY A N 1
ATOM 761 C CA . GLY A 1 95 ? 10.158 -6.599 -1.697 1.00 95.25 95 GLY A CA 1
ATOM 762 C C . GLY A 1 95 ? 9.235 -5.614 -0.979 1.00 95.25 95 GLY A C 1
ATOM 763 O O . GLY A 1 95 ? 8.636 -5.965 0.036 1.00 95.25 95 GLY A O 1
ATOM 764 N N . LEU A 1 96 ? 9.048 -4.416 -1.543 1.00 95.94 96 LEU A N 1
ATOM 765 C CA . LEU A 1 96 ? 8.112 -3.422 -1.007 1.00 95.94 96 LEU A CA 1
ATOM 766 C C . LEU A 1 96 ? 6.683 -3.970 -0.966 1.00 95.94 96 LEU A C 1
ATOM 768 O O . LEU A 1 96 ? 6.018 -3.857 0.057 1.00 95.94 96 LEU A O 1
ATOM 772 N N . THR A 1 97 ? 6.240 -4.647 -2.030 1.00 96.25 97 THR A N 1
ATOM 773 C CA . THR A 1 97 ? 4.900 -5.254 -2.092 1.00 96.25 97 THR A CA 1
ATOM 774 C C . THR A 1 97 ? 4.692 -6.263 -0.962 1.00 96.25 97 THR A C 1
ATOM 776 O O . THR A 1 97 ? 3.642 -6.254 -0.319 1.00 96.25 97 THR A O 1
ATOM 779 N N . ALA A 1 98 ? 5.684 -7.115 -0.691 1.00 95.06 98 ALA A N 1
ATOM 780 C CA . ALA A 1 98 ? 5.616 -8.106 0.379 1.00 95.06 98 ALA A CA 1
ATOM 781 C C . ALA A 1 98 ? 5.573 -7.458 1.773 1.00 95.06 98 ALA A C 1
ATOM 783 O O . ALA A 1 98 ? 4.757 -7.855 2.606 1.00 95.06 98 ALA A O 1
ATOM 784 N N . VAL A 1 99 ? 6.406 -6.440 2.013 1.00 92.94 99 VAL A N 1
ATOM 785 C CA . VAL A 1 99 ? 6.438 -5.700 3.285 1.00 92.94 99 VAL A CA 1
ATOM 786 C C . VAL A 1 99 ? 5.113 -4.977 3.525 1.00 92.94 99 VAL A C 1
ATOM 788 O O . VAL A 1 99 ? 4.500 -5.165 4.574 1.00 92.94 99 VAL A O 1
ATOM 791 N N . THR A 1 100 ? 4.609 -4.230 2.538 1.00 93.38 100 THR A N 1
ATOM 792 C CA . THR A 1 100 ? 3.312 -3.549 2.647 1.00 93.38 100 THR A CA 1
ATOM 793 C C . THR A 1 100 ? 2.185 -4.553 2.876 1.00 93.38 100 THR A C 1
ATOM 795 O O . THR A 1 100 ? 1.331 -4.338 3.732 1.00 93.38 100 THR A O 1
ATOM 798 N N . ARG A 1 101 ? 2.187 -5.693 2.170 1.00 94.00 101 ARG A N 1
ATOM 799 C CA . ARG A 1 101 ? 1.185 -6.748 2.379 1.00 94.00 101 ARG A CA 1
ATOM 800 C C . ARG A 1 101 ? 1.185 -7.259 3.815 1.00 94.00 101 ARG A C 1
ATOM 802 O O . ARG A 1 101 ? 0.109 -7.428 4.378 1.00 94.00 101 ARG A O 1
ATOM 809 N N . LYS A 1 102 ? 2.363 -7.488 4.400 1.00 90.94 102 LYS A N 1
ATOM 810 C CA . LYS A 1 102 ? 2.490 -7.949 5.786 1.00 90.94 102 LYS A CA 1
ATOM 811 C C . LYS A 1 102 ? 1.866 -6.948 6.762 1.00 90.94 102 LYS A C 1
ATOM 813 O O . LYS A 1 102 ? 0.981 -7.338 7.516 1.00 90.94 102 LYS A O 1
ATOM 818 N N . TYR A 1 103 ? 2.252 -5.674 6.682 1.00 87.81 103 TYR A N 1
ATOM 819 C CA . TYR A 1 103 ? 1.703 -4.630 7.553 1.00 87.81 103 TYR A CA 1
ATOM 820 C C . TYR A 1 103 ? 0.178 -4.531 7.453 1.00 87.81 103 TYR A C 1
ATOM 822 O O . TYR A 1 103 ? -0.520 -4.486 8.463 1.00 87.81 103 TYR A O 1
ATOM 830 N N . PHE A 1 104 ? -0.363 -4.544 6.233 1.00 89.12 104 PHE A N 1
ATOM 831 C CA . PHE A 1 104 ? -1.807 -4.436 6.036 1.00 89.12 104 PHE A CA 1
ATOM 832 C C . PHE A 1 104 ? -2.571 -5.704 6.434 1.00 89.12 104 PHE A C 1
ATOM 834 O O . PHE A 1 104 ? -3.709 -5.594 6.879 1.00 89.12 104 PHE A O 1
ATOM 841 N N . ALA A 1 105 ? -1.971 -6.891 6.326 1.00 88.69 105 ALA A N 1
ATOM 842 C CA . ALA A 1 105 ? -2.575 -8.127 6.820 1.00 88.69 105 ALA A CA 1
ATOM 843 C C . ALA A 1 105 ? -2.651 -8.153 8.355 1.00 88.69 105 ALA A C 1
ATOM 845 O O . ALA A 1 105 ? -3.688 -8.518 8.908 1.00 88.69 105 ALA A O 1
ATOM 846 N N . GLU A 1 106 ? -1.585 -7.727 9.041 1.00 84.06 106 GLU A N 1
ATOM 847 C CA . GLU A 1 106 ? -1.573 -7.572 10.503 1.00 84.06 106 GLU A CA 1
ATOM 848 C C . GLU A 1 106 ? -2.635 -6.564 10.949 1.00 84.06 106 GLU A C 1
ATOM 850 O O . GLU A 1 106 ? -3.408 -6.825 11.871 1.00 84.06 106 GLU A O 1
ATOM 855 N N . LEU A 1 107 ? -2.740 -5.448 10.228 1.00 82.00 107 LEU A N 1
ATOM 856 C CA . LEU A 1 107 ? -3.733 -4.422 10.492 1.00 82.00 107 LEU A CA 1
ATOM 857 C C . LEU A 1 107 ? -5.169 -4.933 10.315 1.00 82.00 107 LEU A C 1
ATOM 859 O O . LEU A 1 107 ? -5.988 -4.762 11.214 1.00 82.00 107 LEU A O 1
ATOM 863 N N . VAL A 1 108 ? -5.479 -5.600 9.200 1.00 85.69 108 VAL A N 1
ATOM 864 C CA . VAL A 1 108 ? -6.809 -6.193 8.970 1.00 85.69 108 VAL A CA 1
ATOM 865 C C . VAL A 1 108 ? -7.134 -7.241 10.031 1.00 85.69 108 VAL A C 1
ATOM 867 O O . VAL A 1 108 ? -8.233 -7.217 10.573 1.00 85.69 108 VAL A O 1
ATOM 870 N N . THR A 1 109 ? -6.173 -8.093 10.397 1.00 83.62 109 THR A N 1
ATOM 871 C CA . THR A 1 109 ? -6.361 -9.106 11.450 1.00 83.62 109 THR A CA 1
ATOM 872 C C . THR A 1 109 ? -6.733 -8.460 12.785 1.00 83.62 109 THR A C 1
ATOM 874 O O . THR A 1 109 ? -7.624 -8.947 13.477 1.00 83.62 109 THR A O 1
ATOM 877 N N . MET A 1 110 ? -6.099 -7.339 13.141 1.00 75.62 110 MET A N 1
ATOM 878 C CA . MET A 1 110 ? -6.458 -6.587 14.346 1.00 75.62 110 MET A CA 1
ATOM 879 C C . MET A 1 110 ? -7.854 -5.961 14.267 1.00 75.62 110 MET A C 1
ATOM 881 O O . MET A 1 110 ? -8.556 -5.923 15.274 1.00 75.62 110 MET A O 1
ATOM 885 N N . PHE A 1 111 ? -8.291 -5.496 13.094 1.00 75.94 111 PHE A N 1
ATOM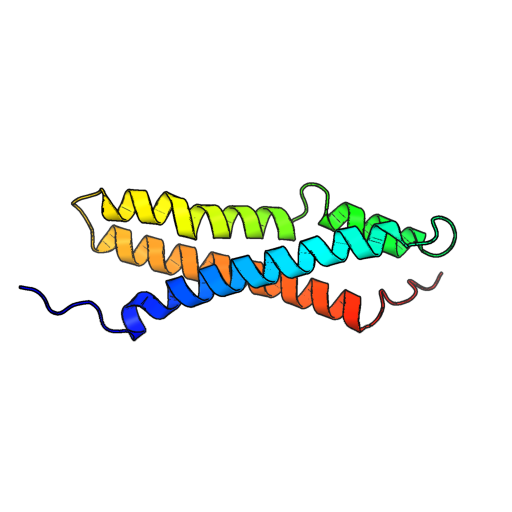 886 C CA . PHE A 1 111 ? -9.667 -5.019 12.918 1.00 75.94 111 PHE A CA 1
ATOM 887 C C . PHE A 1 111 ? -10.694 -6.160 13.008 1.00 75.94 111 PHE A C 1
ATOM 889 O O . PHE A 1 111 ? -11.739 -5.989 13.633 1.00 75.94 111 PHE A O 1
ATOM 896 N N . GLU A 1 112 ? -10.401 -7.320 12.416 1.00 80.88 112 GLU A N 1
ATOM 897 C CA . GLU A 1 112 ? -11.290 -8.491 12.390 1.00 80.88 112 GLU A CA 1
ATOM 898 C C . GLU A 1 112 ? -11.393 -9.203 13.740 1.00 80.88 112 GLU A C 1
ATOM 900 O O . GLU A 1 112 ? -12.479 -9.640 14.119 1.00 80.88 112 GLU A O 1
ATOM 905 N N . GLY A 1 113 ? -10.296 -9.289 14.496 1.00 71.81 113 GLY A N 1
ATOM 906 C CA . GLY A 1 113 ? -10.292 -9.873 15.841 1.00 71.81 113 GLY A CA 1
ATOM 907 C C . GLY A 1 113 ? -11.069 -9.051 16.875 1.00 71.81 113 GLY A C 1
ATOM 908 O O . GLY A 1 113 ? -11.186 -9.470 18.027 1.00 71.81 113 GLY A O 1
ATOM 909 N N . GLY A 1 114 ? -11.563 -7.869 16.479 1.00 62.44 114 GLY A N 1
ATOM 910 C CA . GLY A 1 114 ? -11.703 -6.734 17.375 1.00 62.44 114 GLY A CA 1
ATOM 911 C C . GLY A 1 114 ? -10.311 -6.320 17.841 1.00 62.44 114 GLY A C 1
ATOM 912 O O . GLY A 1 114 ? -9.451 -7.166 18.081 1.00 62.44 114 GLY A O 1
ATOM 913 N N . VAL A 1 115 ? -10.049 -5.025 18.004 1.00 57.94 115 VAL A N 1
ATOM 914 C CA . VAL A 1 115 ? -8.914 -4.628 18.844 1.00 57.94 115 VAL A CA 1
ATOM 915 C C . VAL A 1 115 ? -9.212 -5.278 20.187 1.00 57.94 115 VAL A C 1
ATOM 917 O O . VAL A 1 115 ? -10.153 -4.837 20.855 1.00 57.94 115 VAL A O 1
ATOM 920 N N . ALA A 1 116 ? -8.553 -6.406 20.477 1.00 46.16 116 ALA A N 1
ATOM 921 C CA . ALA A 1 116 ? -8.824 -7.197 21.660 1.00 46.16 116 ALA A CA 1
ATOM 922 C C . ALA A 1 116 ? -8.847 -6.200 22.804 1.00 46.16 116 ALA A C 1
ATOM 924 O O . ALA A 1 116 ? -7.969 -5.335 22.846 1.00 46.16 116 ALA A O 1
ATOM 925 N N . GLU A 1 117 ? -9.886 -6.245 23.641 1.00 46.69 117 GLU A N 1
ATOM 926 C CA . GLU A 1 117 ? -9.874 -5.505 24.894 1.00 46.69 117 GLU A CA 1
ATOM 927 C C . GLU A 1 117 ? -8.501 -5.759 25.504 1.00 46.69 117 GLU A C 1
ATOM 929 O O . GLU A 1 117 ? -8.195 -6.883 25.905 1.00 46.69 117 GLU A O 1
ATOM 934 N N . VAL A 1 118 ? -7.627 -4.752 25.445 1.00 43.25 118 VAL A N 1
ATOM 935 C CA . VAL A 1 118 ? -6.348 -4.787 26.129 1.00 43.25 118 VAL A CA 1
ATOM 936 C C . VAL A 1 118 ? -6.779 -4.760 27.582 1.00 43.25 118 VAL A C 1
ATOM 938 O O . VAL A 1 118 ? -7.152 -3.717 28.113 1.00 43.25 118 VAL A O 1
ATOM 941 N N . GLN A 1 119 ? -6.943 -5.955 28.146 1.00 31.31 119 GLN A N 1
ATOM 942 C CA . GLN A 1 119 ? -7.434 -6.138 29.494 1.00 31.31 119 GLN A CA 1
ATOM 943 C C . GLN A 1 119 ? -6.407 -5.525 30.438 1.00 31.31 119 GLN A C 1
ATOM 945 O O . GLN A 1 119 ? -5.318 -6.076 30.568 1.00 31.31 119 GLN A O 1
ATOM 950 N N . GLY A 1 120 ? -6.820 -4.432 31.087 1.00 34.38 120 GLY A N 1
ATOM 951 C CA . GLY A 1 120 ? -6.427 -4.033 32.443 1.00 34.38 120 GLY A CA 1
ATOM 952 C C . GLY A 1 120 ? -5.005 -3.543 32.632 1.00 34.38 120 GLY A C 1
ATOM 953 O O . GLY A 1 120 ? -4.118 -4.402 32.813 1.00 34.38 120 GLY A O 1
#

Foldseek 3Di:
DDDPDDPVLCVLLVLLVVLLVVLVVLLVVLVVVLVPDDCVPCVVSNVVSCCVVPVHPLVVLSVQLVCLSPPVVVVQVVDDPHDVSPVVSSVSNNVSSVSNVVVVVVVVVCVVVPVPPPDD

pLDDT: mean 80.0, std 14.71, range [31.31, 96.69]

Sequence (120 aa):
MGKPPSHEAVGFLKEAYQQVVEARRVLRWTYAYVYYLDAGKDAAKREFCEFIQGEGEAEASLEALHHCAERERIDLCQNTDTAVTFEQYRAKLAGLTAVTRKYFAELVTMFEGGVAEVQG

Radius of gyration: 18.37 Å; chains: 1; bounding box: 38×23×66 Å

Organism: NCBI:txid191504